Protein AF-A0A098E7T2-F1 (afdb_monomer)

InterPro domains:
  IPR007508 D-aminoacyl-tRNA deacylase DtdA [PF04414] (7-169)
  IPR007508 D-aminoacyl-tRNA deacylase DtdA [PTHR34667] (15-170)

Sequence (172 aa):
MRKIYVQPVYTREAIIEFKKQQEEQQSLSKYDVTLEVTHHGPTLNFPIMFVEVGSSEEQWNDLNVCEAAASVIKRLCNADMNIGNENKVKVAIGIGGNHYASKFTKILLNEKIAFGHIMPKYNFNEEMIEQMISKTIPKPEIALIDWNGLNGEQRKKAVKRIEGENLEWRKV

Nearest PDB structures (foldseek):
  2gfq-assembly1_B  TM=9.110E-01  e=1.930E-12  Pyrococcus horikoshii OT3
  2gfq-assembly1_C  TM=8.466E-01  e=1.252E-11  Pyrococcus horikoshii OT3
  5fph-assembly5_E  TM=5.080E-01  e=8.589E-01  Mus musculus
  3jsz-assembly1_A  TM=5.541E-01  e=2.410E+00  Legionella pneumophila str. Lens
  1oft-assembly1_A  TM=4.253E-01  e=6.338E+00  Pseudomonas aeruginosa

Solvent-accessible surface area (backbone atoms only — not comparable to full-atom values): 9649 Å² total; per-residue (Å²): 133,86,40,58,27,28,48,15,49,62,54,41,50,40,56,51,43,46,49,50,46,34,72,77,33,76,88,42,65,86,57,85,88,64,46,66,38,67,69,90,74,87,63,40,97,51,69,63,85,87,86,87,74,66,93,47,73,71,42,65,66,34,61,70,61,51,49,42,53,50,49,30,54,55,50,61,75,69,50,61,95,60,65,49,69,87,70,69,50,43,34,23,32,38,39,27,36,54,65,52,26,57,70,57,36,52,45,38,74,76,41,63,39,17,55,36,42,25,40,28,40,92,70,67,54,63,82,50,52,62,52,41,41,74,29,16,47,70,67,50,60,33,37,41,31,30,51,84,44,36,54,77,66,55,47,53,47,45,51,56,50,39,54,74,69,74,42,47,71,48,80,86

pLDDT: mean 93.0, std 9.06, range [45.19, 98.69]

Foldseek 3Di:
DQAEFAAQLLVLLLLVLLVVLCVVDVVNVPDDRFDFADDDDDRDNDYDDDQDFDDDPVRVPPVSVVVSSVSSVVCSVPDDPCRLVVQVQAEEEAEFDDGRHHVVSVCSVPHSYTYQHHYYQVRQDLVCVVVSQVRYPPGGQEYEYQPVRYDPVSVVSNVVSCVVVVHHYDYD

Secondary structure (DSSP, 8-state):
----BB-HHHHHHHHHHHHHHHHH-GGGGGS------S-S----SSB-------SSHHHHT-HHHHHHHHHHHHHHHTS-TTTTTTTTPEEEEEESS-TT-HHHHHHHHHSSEEEEEEE-GGG--TTHHHHHHHTBSSPPSEEEE-TTTS-HHHHHHHHHHHHHTT-EEEE-

Structure (mmCIF, N/CA/C/O backbone):
data_AF-A0A098E7T2-F1
#
_entry.id   AF-A0A098E7T2-F1
#
loop_
_atom_site.group_PDB
_atom_site.id
_atom_site.type_symbol
_atom_site.label_atom_id
_atom_site.label_alt_id
_atom_site.label_comp_id
_atom_site.label_asym_id
_atom_site.label_entity_id
_atom_site.label_seq_id
_atom_site.pdbx_PDB_ins_code
_atom_site.Cartn_x
_atom_site.Cartn_y
_atom_site.Cartn_z
_atom_site.occupancy
_atom_site.B_iso_or_equiv
_atom_site.auth_seq_id
_atom_site.auth_comp_id
_atom_site.auth_asym_id
_atom_site.auth_atom_id
_atom_site.pdbx_PDB_model_num
ATOM 1 N N . MET A 1 1 ? -11.288 18.962 0.990 1.00 45.19 1 MET A N 1
ATOM 2 C CA . MET A 1 1 ? -11.269 17.489 1.163 1.00 45.19 1 MET A CA 1
ATOM 3 C C . MET A 1 1 ? -10.500 16.855 0.010 1.00 45.19 1 MET A C 1
ATOM 5 O O . MET A 1 1 ? -10.912 17.043 -1.127 1.00 45.19 1 MET A O 1
ATOM 9 N N . ARG A 1 2 ? -9.393 16.141 0.271 1.00 54.00 2 ARG A N 1
ATOM 10 C CA . ARG A 1 2 ? -8.661 15.380 -0.762 1.00 54.00 2 ARG A CA 1
ATOM 11 C C . ARG A 1 2 ? -9.461 14.129 -1.111 1.00 54.00 2 ARG A C 1
ATOM 13 O O . ARG A 1 2 ? -9.737 13.343 -0.215 1.00 54.00 2 ARG A O 1
ATOM 20 N N . LYS A 1 3 ? -9.881 13.949 -2.354 1.00 62.72 3 LYS A N 1
ATOM 21 C CA . LYS A 1 3 ? -10.640 12.773 -2.798 1.00 62.72 3 LYS A CA 1
ATOM 22 C C . LYS A 1 3 ? -9.638 11.844 -3.476 1.00 62.72 3 LYS A C 1
ATOM 24 O O . LYS A 1 3 ? -9.235 12.152 -4.573 1.00 62.72 3 LYS A O 1
ATOM 29 N N . ILE A 1 4 ? -9.092 10.839 -2.804 1.00 77.56 4 ILE A N 1
ATOM 30 C CA . ILE A 1 4 ? -8.294 9.789 -3.463 1.00 77.56 4 ILE A CA 1
ATOM 31 C C . ILE A 1 4 ? -8.953 8.506 -3.035 1.00 77.56 4 ILE A C 1
ATOM 33 O O . ILE A 1 4 ? -9.005 8.263 -1.836 1.00 77.56 4 ILE A O 1
ATOM 37 N N . TYR A 1 5 ? -9.475 7.752 -3.992 1.00 87.50 5 TYR A N 1
ATOM 38 C CA . TYR A 1 5 ? -9.963 6.407 -3.749 1.00 87.50 5 TYR A CA 1
ATOM 39 C C . TYR A 1 5 ? -8.879 5.408 -4.137 1.00 87.50 5 TYR A C 1
ATOM 41 O O . TYR A 1 5 ? -8.138 5.639 -5.093 1.00 87.50 5 TYR A O 1
ATOM 49 N N . VAL A 1 6 ? -8.792 4.300 -3.408 1.00 89.50 6 VAL A N 1
ATOM 50 C CA . VAL A 1 6 ? -7.829 3.227 -3.683 1.00 89.50 6 VAL A CA 1
ATOM 51 C C . VAL A 1 6 ? -8.580 1.919 -3.879 1.00 89.50 6 VAL A C 1
ATOM 53 O O . VAL A 1 6 ? -9.523 1.640 -3.137 1.00 89.50 6 VAL A O 1
ATOM 56 N N . GLN A 1 7 ? -8.137 1.122 -4.856 1.00 91.69 7 GLN A N 1
ATOM 57 C CA . GLN A 1 7 ? -8.530 -0.277 -5.018 1.00 91.69 7 GLN A CA 1
ATOM 58 C C . GLN A 1 7 ? -7.371 -1.204 -4.612 1.00 91.69 7 GLN A C 1
ATOM 60 O O . GLN A 1 7 ? -6.494 -1.486 -5.429 1.00 91.69 7 GLN A O 1
ATOM 65 N N . PRO A 1 8 ? -7.353 -1.689 -3.356 1.00 93.69 8 PRO A N 1
ATOM 66 C CA . PRO A 1 8 ? -6.222 -2.408 -2.762 1.00 93.69 8 PRO A CA 1
ATOM 67 C C . PRO A 1 8 ? -5.804 -3.650 -3.530 1.00 93.69 8 PRO A C 1
ATOM 69 O O . PRO A 1 8 ? -4.622 -3.986 -3.571 1.00 93.69 8 PRO A O 1
ATOM 72 N N . VAL A 1 9 ? -6.774 -4.354 -4.120 1.00 92.44 9 VAL A N 1
ATOM 73 C CA . VAL A 1 9 ? -6.488 -5.597 -4.832 1.00 92.44 9 VAL A CA 1
ATOM 74 C C . VAL A 1 9 ? -5.582 -5.331 -6.023 1.00 92.44 9 VAL A C 1
ATOM 76 O O . VAL A 1 9 ? -4.591 -6.030 -6.178 1.00 92.44 9 VAL A O 1
ATOM 79 N N . TYR A 1 10 ? -5.834 -4.278 -6.800 1.00 93.25 10 TYR A N 1
ATOM 80 C CA . TYR A 1 10 ? -4.949 -3.930 -7.907 1.00 93.25 10 TYR A CA 1
ATOM 81 C C . TYR A 1 10 ? -3.540 -3.599 -7.398 1.00 93.25 10 TYR A C 1
ATOM 83 O O . TYR A 1 10 ? -2.565 -4.003 -8.020 1.00 93.25 10 TYR A O 1
ATOM 91 N N . THR A 1 11 ? -3.414 -2.916 -6.250 1.00 94.19 11 THR A N 1
ATOM 92 C CA . THR A 1 11 ? -2.099 -2.583 -5.677 1.00 94.19 11 THR A CA 1
ATOM 93 C C . THR A 1 11 ? -1.349 -3.856 -5.298 1.00 94.19 11 THR A C 1
ATOM 95 O O . THR A 1 11 ? -0.149 -3.985 -5.528 1.00 94.19 11 THR A O 1
ATOM 98 N N . ARG A 1 12 ? -2.068 -4.833 -4.741 1.00 95.00 12 ARG A N 1
ATOM 99 C CA . ARG A 1 12 ? -1.518 -6.149 -4.425 1.00 95.00 12 ARG A CA 1
ATOM 100 C C . ARG A 1 12 ? -1.047 -6.888 -5.668 1.00 95.00 12 ARG A C 1
ATOM 102 O O . ARG A 1 12 ? 0.066 -7.405 -5.672 1.00 9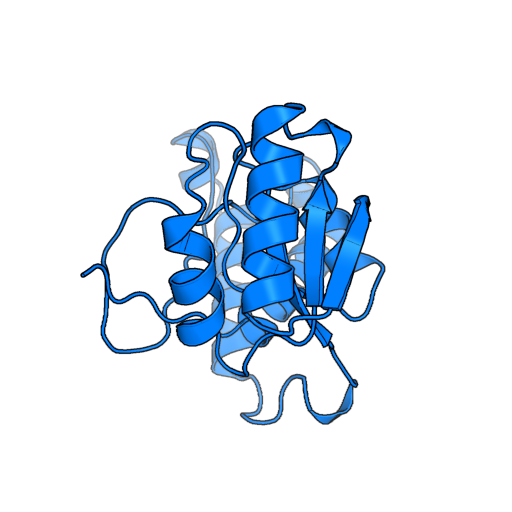5.00 12 ARG A O 1
ATOM 109 N N . GLU A 1 13 ? -1.868 -6.923 -6.705 1.00 94.31 13 GLU A N 1
ATOM 110 C CA . GLU A 1 13 ? -1.522 -7.599 -7.954 1.00 94.31 13 GLU A CA 1
ATOM 111 C C . GLU A 1 13 ? -0.353 -6.911 -8.665 1.00 94.31 13 GLU A C 1
ATOM 113 O O . GLU A 1 13 ? 0.487 -7.596 -9.237 1.00 94.31 13 GLU A O 1
ATOM 118 N N . ALA A 1 14 ? -0.224 -5.586 -8.539 1.00 96.19 14 ALA A N 1
ATOM 119 C CA . ALA A 1 14 ? 0.932 -4.848 -9.035 1.00 96.19 14 ALA A CA 1
ATOM 120 C C . ALA A 1 14 ? 2.235 -5.313 -8.371 1.00 96.19 14 ALA A C 1
ATOM 122 O O . ALA A 1 14 ? 3.206 -5.623 -9.056 1.00 96.19 14 ALA A O 1
ATOM 123 N N . ILE A 1 15 ? 2.249 -5.414 -7.037 1.00 97.25 15 ILE A N 1
ATOM 124 C CA . ILE A 1 15 ? 3.424 -5.873 -6.281 1.00 97.25 15 ILE A CA 1
ATOM 125 C C . ILE A 1 15 ? 3.777 -7.329 -6.615 1.00 97.25 15 ILE A C 1
ATOM 127 O O . ILE A 1 15 ? 4.956 -7.659 -6.738 1.00 97.25 15 ILE A O 1
ATOM 131 N N . ILE A 1 16 ? 2.775 -8.195 -6.781 1.00 95.88 16 ILE A N 1
ATOM 132 C CA . ILE A 1 16 ? 2.992 -9.597 -7.166 1.00 95.88 16 ILE A CA 1
ATOM 133 C C . ILE A 1 16 ? 3.563 -9.696 -8.574 1.00 95.88 16 ILE A C 1
ATOM 135 O O . ILE A 1 16 ? 4.529 -10.426 -8.781 1.00 95.88 16 ILE A O 1
ATOM 139 N N . GLU A 1 17 ? 3.009 -8.948 -9.527 1.00 96.56 17 GLU A N 1
ATOM 140 C CA . GLU A 1 17 ? 3.510 -8.954 -10.898 1.00 96.56 17 GLU A CA 1
ATOM 141 C C . GLU A 1 17 ? 4.930 -8.382 -10.962 1.00 96.56 17 GLU A C 1
ATOM 143 O O . GLU A 1 17 ? 5.789 -8.991 -11.587 1.00 96.56 17 GLU A O 1
ATOM 148 N N . PHE A 1 18 ? 5.242 -7.303 -10.236 1.00 97.75 18 PHE A N 1
ATOM 149 C CA . PHE A 1 18 ? 6.622 -6.820 -10.127 1.00 97.75 18 PHE A CA 1
ATOM 150 C C . PHE A 1 18 ? 7.574 -7.876 -9.559 1.00 97.75 18 PHE A C 1
ATOM 152 O O . PHE A 1 18 ? 8.685 -8.031 -10.065 1.00 97.75 18 PHE A O 1
ATOM 159 N N . LYS A 1 19 ? 7.161 -8.613 -8.518 1.00 97.44 19 LYS A N 1
ATOM 160 C CA . LYS A 1 19 ? 7.980 -9.696 -7.959 1.00 97.44 19 LYS A CA 1
ATOM 161 C C . LYS A 1 19 ? 8.196 -10.828 -8.949 1.00 9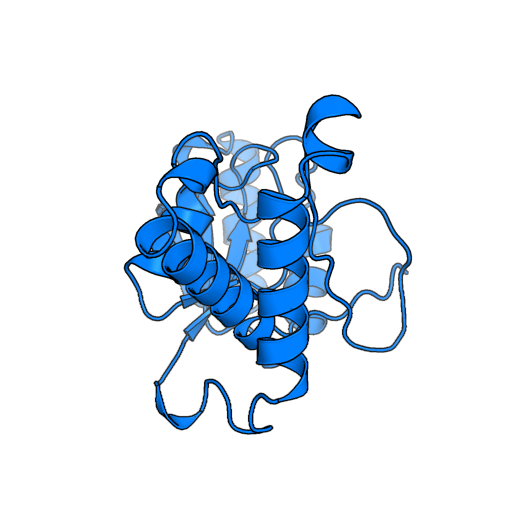7.44 19 LYS A C 1
ATOM 163 O O . LYS A 1 19 ? 9.326 -11.281 -9.086 1.00 97.44 19 LYS A O 1
ATOM 168 N N . LYS A 1 20 ? 7.162 -11.204 -9.695 1.00 97.00 20 LYS A N 1
ATOM 169 C CA . LYS A 1 20 ? 7.279 -12.181 -10.774 1.00 97.00 20 LYS A CA 1
ATOM 170 C C . LYS A 1 20 ? 8.267 -11.717 -11.852 1.00 97.00 20 LYS A C 1
ATOM 172 O O . LYS A 1 20 ? 9.174 -12.466 -12.194 1.00 97.00 20 LYS A O 1
ATOM 177 N N . GLN A 1 21 ? 8.151 -10.473 -12.330 1.00 97.62 21 GLN A N 1
ATOM 178 C CA . GLN A 1 21 ? 9.099 -9.905 -13.300 1.00 97.62 21 GLN A CA 1
ATOM 179 C C . GLN A 1 21 ? 10.537 -9.945 -12.762 1.00 97.62 21 GLN A C 1
ATOM 181 O O . GLN A 1 21 ? 11.460 -10.335 -13.472 1.00 97.62 21 GLN A O 1
ATOM 186 N N . GLN A 1 22 ? 10.724 -9.597 -11.486 1.00 97.06 22 GLN A N 1
ATOM 187 C CA . GLN A 1 22 ? 12.025 -9.643 -10.821 1.00 97.06 22 GLN A CA 1
ATOM 188 C C . GLN A 1 22 ? 12.609 -11.063 -10.711 1.00 97.06 22 GLN A C 1
ATOM 190 O O . GLN A 1 22 ? 13.822 -11.227 -10.823 1.00 97.06 22 GLN A O 1
ATOM 195 N N . GLU A 1 23 ? 11.776 -12.077 -10.482 1.00 96.44 23 GLU A N 1
ATOM 196 C CA . GLU A 1 23 ? 12.197 -13.483 -10.420 1.00 96.44 23 GLU A CA 1
ATOM 197 C C . GLU A 1 23 ? 12.555 -14.045 -11.805 1.00 96.44 23 GLU A C 1
ATOM 199 O O . GLU A 1 23 ? 13.487 -14.839 -11.927 1.00 96.44 23 GLU A O 1
ATOM 204 N N . GLU A 1 24 ? 11.845 -13.616 -12.850 1.00 96.44 24 GLU A N 1
ATOM 205 C CA . GLU A 1 24 ? 12.054 -14.066 -14.232 1.00 96.44 24 GLU A CA 1
ATOM 206 C C . GLU A 1 24 ? 13.254 -13.380 -14.910 1.00 96.44 24 GLU A C 1
ATOM 208 O O . GLU A 1 24 ? 13.841 -13.938 -15.840 1.00 96.44 24 GLU A O 1
ATOM 213 N N . GLN A 1 25 ? 13.651 -12.190 -14.444 1.00 95.25 25 GLN A N 1
ATOM 214 C CA . GLN A 1 25 ? 14.685 -11.369 -15.075 1.00 95.25 25 GLN A CA 1
ATOM 215 C C . GLN A 1 25 ? 15.822 -11.031 -14.106 1.00 95.25 25 GLN A C 1
ATOM 217 O O . GLN A 1 25 ? 15.716 -10.144 -13.258 1.00 95.25 25 GLN A O 1
ATOM 222 N N . GLN A 1 26 ? 16.980 -11.670 -14.288 1.00 93.94 26 GLN A N 1
ATOM 223 C CA . GLN A 1 26 ? 18.147 -11.452 -13.423 1.00 93.94 26 GLN A CA 1
ATOM 224 C C . GLN A 1 26 ? 18.599 -9.979 -13.366 1.00 93.94 26 GLN A C 1
ATOM 226 O O . GLN A 1 26 ? 19.074 -9.526 -12.322 1.00 93.94 26 GLN A O 1
ATOM 231 N N . SER A 1 27 ? 18.424 -9.216 -14.451 1.00 95.00 27 SER A N 1
ATOM 232 C CA . SER A 1 27 ? 18.732 -7.777 -14.523 1.00 95.00 27 SER A CA 1
ATOM 233 C C . SER A 1 27 ? 17.968 -6.938 -13.492 1.00 95.00 27 SER A C 1
ATOM 235 O O . SER A 1 27 ? 18.452 -5.882 -13.080 1.00 95.00 27 SER A O 1
ATOM 237 N N . LEU A 1 28 ? 16.814 -7.423 -13.026 1.00 97.00 28 LEU A N 1
ATOM 238 C CA . LEU A 1 28 ? 15.954 -6.737 -12.067 1.00 97.00 28 LEU A CA 1
ATOM 239 C C . LEU A 1 28 ? 16.288 -7.060 -10.603 1.00 97.00 28 LEU A C 1
ATOM 241 O O . LEU A 1 28 ? 15.741 -6.439 -9.691 1.00 97.00 28 LEU A O 1
ATOM 245 N N . SER A 1 29 ? 17.209 -7.994 -10.348 1.00 95.19 29 SER A N 1
ATOM 246 C CA . SER A 1 29 ? 17.599 -8.408 -8.988 1.00 95.19 29 SER A CA 1
ATOM 247 C C . SER A 1 29 ? 18.233 -7.290 -8.148 1.00 95.19 29 SER A C 1
ATOM 249 O O . SER A 1 29 ? 18.224 -7.369 -6.922 1.00 95.19 29 SER A O 1
ATOM 251 N N . LYS A 1 30 ? 18.750 -6.236 -8.796 1.00 95.50 30 LYS A N 1
ATOM 252 C CA . LYS A 1 30 ? 19.331 -5.047 -8.147 1.00 95.50 30 LYS A CA 1
ATOM 253 C C . LYS A 1 30 ? 18.290 -4.044 -7.623 1.00 95.50 30 LYS A C 1
ATOM 255 O O . LYS A 1 30 ? 18.672 -3.104 -6.936 1.00 95.50 30 LYS A O 1
ATOM 260 N N . TYR A 1 31 ? 17.010 -4.210 -7.968 1.00 96.88 31 TYR A N 1
ATOM 261 C CA . TYR A 1 31 ? 15.935 -3.292 -7.583 1.00 96.88 31 TYR A CA 1
ATOM 262 C C . TYR A 1 31 ? 15.137 -3.802 -6.389 1.00 96.88 31 TYR A C 1
ATOM 264 O O . TYR A 1 31 ? 14.929 -5.001 -6.220 1.00 96.88 31 TYR A O 1
ATOM 272 N N . ASP A 1 32 ? 14.605 -2.880 -5.599 1.00 96.19 32 ASP A N 1
ATOM 273 C CA . ASP A 1 32 ? 13.582 -3.201 -4.614 1.00 96.19 32 ASP A CA 1
ATOM 274 C C . ASP A 1 32 ? 12.182 -3.075 -5.230 1.00 96.19 32 ASP A C 1
ATOM 276 O O . ASP A 1 32 ? 11.908 -2.181 -6.026 1.00 96.19 32 ASP A O 1
ATOM 280 N N . VAL A 1 33 ? 11.278 -3.972 -4.829 1.00 97.12 33 VAL A N 1
ATOM 281 C CA . VAL A 1 33 ? 9.841 -3.877 -5.127 1.00 97.12 33 VAL A CA 1
ATOM 282 C C . VAL A 1 33 ? 9.134 -3.570 -3.820 1.00 97.12 33 VAL A C 1
ATOM 284 O O . VAL A 1 33 ? 9.120 -4.413 -2.915 1.00 97.12 33 VAL A O 1
ATOM 287 N N . THR A 1 34 ? 8.563 -2.374 -3.714 1.00 96.38 34 THR A N 1
ATOM 288 C CA . THR A 1 34 ? 7.952 -1.871 -2.482 1.00 96.38 34 THR A CA 1
ATOM 289 C C . THR A 1 34 ? 6.636 -1.163 -2.751 1.00 96.38 34 THR A C 1
ATOM 291 O O . THR A 1 34 ? 6.473 -0.491 -3.761 1.00 96.38 34 THR A O 1
ATOM 294 N N . LEU A 1 35 ? 5.710 -1.274 -1.801 1.00 96.94 35 LEU A N 1
ATOM 295 C CA . LEU A 1 35 ? 4.650 -0.286 -1.636 1.00 96.94 35 LEU A CA 1
ATOM 296 C C . LEU A 1 35 ? 5.249 1.061 -1.233 1.00 96.94 35 LEU A C 1
ATOM 298 O O . LEU A 1 35 ? 6.294 1.121 -0.589 1.00 96.94 35 LEU A O 1
ATOM 302 N N . GLU A 1 36 ? 4.494 2.123 -1.472 1.00 96.62 36 GLU A N 1
ATOM 303 C CA . GLU A 1 36 ? 4.739 3.416 -0.852 1.00 96.62 36 GLU A CA 1
ATOM 304 C C . GLU A 1 36 ? 3.571 3.834 0.026 1.00 96.62 36 GLU A C 1
ATOM 306 O O . GLU A 1 36 ? 2.421 3.415 -0.146 1.00 96.62 36 GLU A O 1
ATOM 311 N N . VAL A 1 37 ? 3.872 4.672 1.013 1.00 95.94 37 VAL A N 1
ATOM 312 C CA . VAL A 1 37 ? 2.829 5.303 1.817 1.00 95.94 37 VAL A CA 1
ATOM 313 C C . VAL A 1 37 ? 1.970 6.241 0.972 1.00 95.94 37 VAL A C 1
ATOM 315 O O . VAL A 1 37 ? 2.398 6.744 -0.060 1.00 95.94 37 VAL A O 1
ATOM 318 N N . THR A 1 38 ? 0.742 6.525 1.402 1.00 94.69 38 THR A N 1
ATOM 319 C CA . THR A 1 38 ? -0.115 7.485 0.696 1.00 94.69 38 THR A CA 1
ATOM 320 C C . THR A 1 38 ? 0.493 8.885 0.772 1.00 94.69 38 THR A C 1
ATOM 322 O O . THR A 1 38 ? 0.607 9.462 1.856 1.00 94.69 38 THR A O 1
ATOM 325 N N . HIS A 1 39 ? 0.850 9.447 -0.381 1.00 91.06 39 HIS A N 1
ATOM 326 C CA . HIS A 1 39 ? 1.498 10.748 -0.485 1.00 91.06 39 HIS A CA 1
ATOM 327 C C . HIS A 1 39 ? 1.195 11.424 -1.840 1.00 91.06 39 HIS A C 1
ATOM 329 O O . HIS A 1 39 ? 0.612 10.808 -2.727 1.00 91.06 39 HIS A O 1
ATOM 335 N N . HIS A 1 40 ? 1.518 12.720 -1.942 1.00 88.94 40 HIS A N 1
ATOM 336 C CA . HIS A 1 40 ? 1.293 13.580 -3.118 1.00 88.94 40 HIS A CA 1
ATOM 337 C C . HIS A 1 40 ? -0.142 13.550 -3.704 1.00 88.94 40 HIS A C 1
ATOM 339 O O . HIS A 1 40 ? -1.109 13.221 -3.014 1.00 88.94 40 HIS A O 1
ATOM 345 N N . GLY A 1 41 ? -0.308 14.084 -4.915 1.00 85.19 41 GLY A N 1
ATOM 346 C CA . GLY A 1 41 ? -1.561 14.117 -5.672 1.00 85.19 41 GLY A CA 1
ATOM 347 C C . GLY A 1 41 ? -1.343 13.593 -7.101 1.00 85.19 41 GLY A C 1
ATOM 348 O O . GLY A 1 41 ? -0.242 13.150 -7.405 1.00 85.19 41 GLY A O 1
ATOM 349 N N . PRO A 1 42 ? -2.351 13.675 -7.991 1.00 86.25 42 PRO A N 1
ATOM 350 C CA . PRO A 1 42 ? -3.603 14.398 -7.821 1.00 86.25 42 PRO A CA 1
ATOM 351 C C . PRO A 1 42 ? -4.613 13.634 -6.964 1.00 86.25 42 PRO A C 1
ATOM 353 O O . PRO A 1 42 ? -4.493 12.441 -6.707 1.00 86.25 42 PRO A O 1
ATOM 356 N N . THR A 1 43 ? -5.643 14.351 -6.518 1.00 82.06 43 THR A N 1
ATOM 357 C CA . THR A 1 43 ? -6.774 13.764 -5.797 1.00 82.06 43 THR A CA 1
ATOM 358 C C . THR A 1 43 ? -7.986 13.724 -6.727 1.00 82.06 43 THR A C 1
ATOM 360 O O . THR A 1 43 ? -8.492 14.789 -7.087 1.00 82.06 43 THR A O 1
ATOM 363 N N . LEU A 1 44 ? -8.433 12.528 -7.124 1.00 84.81 44 LEU A N 1
ATOM 364 C CA . LEU A 1 44 ? -9.515 12.288 -8.083 1.00 84.81 44 LEU A CA 1
ATOM 365 C C . LEU A 1 44 ? -10.750 11.596 -7.463 1.00 84.81 44 LEU A C 1
ATOM 367 O O . LEU A 1 44 ? -10.677 10.871 -6.474 1.00 84.81 44 LEU A O 1
ATOM 371 N N . ASN A 1 45 ? -11.918 11.788 -8.084 1.00 84.94 45 ASN A N 1
ATOM 372 C CA . ASN A 1 45 ? -13.191 11.194 -7.633 1.00 84.94 45 ASN A CA 1
ATOM 373 C C . ASN A 1 45 ? -13.344 9.700 -7.978 1.00 84.94 45 ASN A C 1
ATOM 375 O O . ASN A 1 45 ? -14.408 9.135 -7.748 1.00 84.94 45 ASN A O 1
ATOM 379 N N . PHE A 1 46 ? -12.324 9.083 -8.564 1.00 83.50 46 PHE A N 1
ATOM 380 C CA . PHE A 1 46 ? -12.302 7.680 -8.965 1.00 83.50 46 PHE A CA 1
ATOM 381 C C . PHE A 1 46 ? -11.010 7.020 -8.463 1.00 83.50 46 PHE A C 1
ATOM 383 O O . PHE A 1 46 ? -10.061 7.741 -8.132 1.00 83.50 46 PHE A O 1
ATOM 390 N N . PRO A 1 47 ? -10.963 5.677 -8.363 1.00 85.94 47 PRO A N 1
ATOM 391 C CA . PRO A 1 47 ? -9.760 4.982 -7.930 1.00 85.94 47 PRO A CA 1
ATOM 392 C C . PRO A 1 47 ? -8.566 5.275 -8.839 1.00 85.94 47 PRO A C 1
ATOM 394 O O . PRO A 1 47 ? -8.675 5.170 -10.058 1.00 85.94 47 PRO A O 1
ATOM 397 N N . ILE A 1 48 ? -7.431 5.629 -8.241 1.00 90.19 48 ILE A N 1
ATOM 398 C CA . ILE A 1 48 ? -6.165 5.868 -8.942 1.00 90.19 48 ILE A CA 1
ATOM 399 C C . ILE A 1 48 ? -5.032 5.146 -8.216 1.00 90.19 48 ILE A C 1
ATOM 401 O O . ILE A 1 48 ? -5.050 5.000 -6.993 1.00 90.19 48 ILE A O 1
ATOM 405 N N . MET A 1 49 ? -4.044 4.705 -8.987 1.00 91.81 49 MET A N 1
ATOM 406 C CA . MET A 1 49 ? -2.809 4.109 -8.506 1.00 91.81 49 MET A CA 1
ATOM 407 C C . MET A 1 49 ? -1.636 4.634 -9.319 1.00 91.81 49 MET A C 1
ATOM 409 O O . MET A 1 49 ? -1.787 4.951 -10.498 1.00 91.81 49 MET A O 1
ATOM 413 N N . PHE A 1 50 ? -0.481 4.686 -8.670 1.00 95.19 50 PHE A N 1
ATOM 414 C CA . PHE A 1 50 ? 0.797 4.976 -9.288 1.00 95.19 50 PHE A CA 1
ATOM 415 C C . PHE A 1 50 ? 1.623 3.694 -9.375 1.00 95.19 50 PHE A C 1
ATOM 417 O O . PHE A 1 50 ? 1.654 2.899 -8.436 1.00 95.19 50 PHE A O 1
ATOM 424 N N . VAL A 1 51 ? 2.255 3.499 -10.528 1.00 97.06 51 VAL A N 1
ATOM 425 C CA . VAL A 1 51 ? 3.219 2.434 -10.802 1.00 97.06 51 VAL A CA 1
ATOM 426 C C . VAL A 1 51 ? 4.492 3.152 -11.218 1.00 97.06 51 VAL A C 1
ATOM 428 O O . VAL A 1 51 ? 4.499 3.828 -12.246 1.00 97.06 51 VAL A O 1
ATOM 431 N N . GLU A 1 52 ? 5.527 3.078 -10.386 1.00 97.44 52 GLU A N 1
ATOM 432 C CA . GLU A 1 52 ? 6.670 3.990 -10.461 1.00 97.44 52 GLU A CA 1
ATOM 433 C C . GLU A 1 52 ? 7.989 3.247 -10.676 1.00 97.44 52 GLU A C 1
ATOM 435 O O . GLU A 1 52 ? 8.158 2.097 -10.268 1.00 97.44 52 GLU A O 1
ATOM 440 N N . VAL A 1 53 ? 8.931 3.938 -11.319 1.00 97.88 53 VAL A N 1
ATOM 441 C CA . VAL A 1 53 ? 10.330 3.531 -11.461 1.00 97.88 53 VAL A CA 1
ATOM 442 C C . VAL A 1 53 ? 11.176 4.598 -10.784 1.00 97.88 53 VAL A C 1
ATOM 444 O O . VAL A 1 53 ? 11.009 5.789 -11.045 1.00 97.88 53 VAL A O 1
ATOM 447 N N . GLY A 1 54 ? 12.096 4.184 -9.919 1.00 96.31 54 GLY A N 1
ATOM 448 C CA . GLY A 1 54 ? 12.892 5.104 -9.121 1.00 96.31 54 GLY A CA 1
ATOM 449 C C . GLY A 1 54 ? 14.298 4.593 -8.812 1.00 96.31 54 GLY A C 1
ATOM 450 O O . GLY A 1 54 ? 14.632 3.452 -9.108 1.00 96.31 54 GLY A O 1
ATOM 451 N N . SER A 1 55 ? 15.159 5.425 -8.224 1.00 95.31 55 SER A N 1
ATOM 452 C CA . SER A 1 55 ? 14.831 6.760 -7.684 1.00 95.31 55 SER A CA 1
ATOM 453 C C . SER A 1 55 ? 15.538 7.926 -8.383 1.00 95.31 55 SER A C 1
ATOM 455 O O . SER A 1 55 ? 15.481 9.046 -7.879 1.00 95.31 55 SER A O 1
ATOM 457 N N . SER A 1 56 ? 16.229 7.693 -9.500 1.00 97.56 56 SER A N 1
ATOM 458 C CA . SER A 1 56 ? 16.939 8.742 -10.238 1.00 97.56 56 SER A CA 1
ATOM 459 C C . SER A 1 56 ? 16.807 8.581 -11.750 1.00 97.56 56 SER A C 1
ATOM 461 O O . SER A 1 56 ? 16.326 7.557 -12.235 1.00 97.56 56 SER A O 1
ATOM 463 N N . GLU A 1 57 ? 17.291 9.580 -12.489 1.00 97.81 57 GLU A N 1
ATOM 464 C CA . GLU A 1 57 ? 17.329 9.580 -13.954 1.00 97.81 57 GLU A CA 1
ATOM 465 C C . GLU A 1 57 ? 18.014 8.338 -14.535 1.00 97.81 57 GLU A C 1
ATOM 467 O O . GLU A 1 57 ? 17.597 7.843 -15.578 1.00 97.81 57 GLU A O 1
ATOM 472 N N . GLU A 1 58 ? 19.002 7.774 -13.838 1.00 97.50 58 GLU A N 1
ATOM 473 C CA . GLU A 1 58 ? 19.615 6.508 -14.239 1.00 97.50 58 GLU A CA 1
ATOM 474 C C . GLU A 1 58 ? 18.572 5.382 -14.315 1.00 97.50 58 GLU A C 1
ATOM 476 O O . GLU A 1 58 ? 18.484 4.685 -15.322 1.00 97.50 58 GLU A O 1
ATOM 481 N N . GLN A 1 59 ? 17.744 5.223 -13.277 1.00 97.69 59 GLN A N 1
ATOM 482 C CA . GLN A 1 59 ? 16.731 4.169 -13.235 1.00 97.69 59 GLN A CA 1
ATOM 483 C C . GLN A 1 59 ? 15.547 4.475 -14.153 1.00 97.69 59 GLN A C 1
ATOM 485 O O . GLN A 1 59 ? 15.000 3.553 -14.746 1.00 97.69 59 GLN A O 1
ATOM 490 N N . TRP A 1 60 ? 15.187 5.749 -14.332 1.00 97.81 60 TRP A N 1
ATOM 491 C CA . TRP A 1 60 ? 14.143 6.155 -15.281 1.00 97.81 60 TRP A CA 1
ATOM 492 C C . TRP A 1 60 ? 14.500 5.818 -16.735 1.00 97.81 60 TRP A C 1
ATOM 494 O O . TRP A 1 60 ? 13.605 5.616 -17.553 1.00 97.81 60 TRP A O 1
ATOM 504 N N . ASN A 1 61 ? 15.797 5.734 -17.048 1.00 97.44 61 ASN A N 1
ATOM 505 C CA . ASN A 1 61 ? 16.305 5.363 -18.367 1.00 97.44 61 ASN A CA 1
ATOM 506 C C . ASN A 1 61 ? 16.700 3.876 -18.490 1.00 97.44 61 ASN A C 1
ATOM 508 O O . ASN A 1 61 ? 17.087 3.447 -19.579 1.00 97.44 61 ASN A O 1
ATOM 512 N N . ASP A 1 62 ? 16.601 3.065 -17.427 1.00 97.75 62 ASP A N 1
ATOM 513 C CA . ASP A 1 62 ? 16.843 1.619 -17.523 1.00 97.75 62 ASP A CA 1
ATOM 514 C C . ASP A 1 62 ? 15.609 0.935 -18.136 1.00 97.75 62 ASP A C 1
ATOM 516 O O . ASP A 1 62 ? 14.556 0.774 -17.515 1.00 97.75 62 ASP A O 1
ATOM 520 N N . LEU A 1 63 ? 15.742 0.532 -19.401 1.00 97.56 63 LEU A N 1
ATOM 521 C CA . LEU A 1 63 ? 14.644 -0.050 -20.170 1.00 97.56 63 LEU A CA 1
ATOM 522 C C . LEU A 1 63 ? 14.087 -1.334 -19.546 1.00 97.56 63 LEU A C 1
ATOM 524 O O . LEU A 1 63 ? 12.895 -1.583 -19.692 1.00 97.56 63 LEU A O 1
ATOM 528 N N . ASN A 1 64 ? 14.894 -2.111 -18.813 1.00 97.38 64 ASN A N 1
ATOM 529 C CA . ASN A 1 64 ? 14.419 -3.364 -18.220 1.00 97.38 64 ASN A CA 1
ATOM 530 C C . ASN A 1 64 ? 13.395 -3.098 -17.107 1.00 97.38 64 ASN A C 1
ATOM 532 O O . ASN A 1 64 ? 12.351 -3.744 -17.045 1.00 97.38 64 ASN A O 1
ATOM 536 N N . VAL A 1 65 ? 13.662 -2.125 -16.226 1.00 97.38 65 VAL A N 1
ATOM 537 C CA . VAL A 1 65 ? 12.730 -1.789 -15.134 1.00 97.38 65 VAL A CA 1
ATOM 538 C C . VAL A 1 65 ? 11.496 -1.050 -15.662 1.00 97.38 65 VAL A C 1
ATOM 540 O O . VAL A 1 65 ? 10.384 -1.285 -15.185 1.00 97.38 65 VAL A O 1
ATOM 543 N N . CYS A 1 66 ? 11.652 -0.234 -16.709 1.00 98.00 66 CYS A N 1
ATOM 544 C CA . CYS A 1 66 ? 10.526 0.385 -17.407 1.00 98.00 66 CYS A CA 1
ATOM 545 C C . CYS A 1 66 ? 9.632 -0.656 -18.104 1.00 98.00 66 CYS A C 1
ATOM 547 O O . CYS A 1 66 ? 8.406 -0.544 -18.050 1.00 98.00 66 CYS A O 1
ATOM 549 N N . GLU A 1 67 ? 10.209 -1.701 -18.701 1.00 97.94 67 GLU A N 1
ATOM 550 C CA . GLU A 1 67 ? 9.457 -2.817 -19.283 1.00 97.94 67 GLU A CA 1
ATOM 551 C C . GLU A 1 67 ? 8.727 -3.642 -18.212 1.00 97.94 67 GLU A C 1
ATOM 553 O O . GLU A 1 67 ? 7.574 -4.039 -18.416 1.00 97.94 67 GLU A O 1
ATOM 558 N N . ALA A 1 68 ? 9.332 -3.831 -17.036 1.00 98.06 68 ALA A N 1
ATOM 559 C CA . ALA A 1 68 ? 8.658 -4.454 -15.898 1.00 98.06 68 ALA A CA 1
ATOM 560 C C . ALA A 1 68 ? 7.434 -3.634 -15.449 1.00 98.06 68 ALA A C 1
ATOM 562 O O . ALA A 1 68 ? 6.344 -4.188 -15.291 1.00 98.06 68 ALA A O 1
ATOM 563 N N . ALA A 1 69 ? 7.569 -2.308 -15.324 1.00 98.19 69 ALA A N 1
ATOM 564 C CA . ALA A 1 69 ? 6.449 -1.420 -15.001 1.00 98.19 69 ALA A CA 1
ATOM 565 C C . ALA A 1 69 ? 5.349 -1.451 -16.080 1.00 98.19 69 ALA A C 1
ATOM 567 O O . ALA A 1 69 ? 4.159 -1.531 -15.761 1.00 98.19 69 ALA A O 1
ATOM 568 N N . ALA A 1 70 ? 5.722 -1.464 -17.364 1.00 98.06 70 ALA A N 1
ATOM 569 C CA . ALA A 1 70 ? 4.771 -1.606 -18.466 1.00 98.06 70 ALA A CA 1
ATOM 570 C C . ALA A 1 70 ? 4.034 -2.958 -18.427 1.00 98.06 70 ALA A C 1
ATOM 572 O O . ALA A 1 70 ? 2.825 -3.014 -18.668 1.00 98.06 70 ALA A O 1
ATOM 573 N N . SER A 1 71 ? 4.736 -4.037 -18.075 1.00 97.06 71 SER A N 1
ATOM 574 C CA . SER A 1 71 ? 4.160 -5.377 -17.913 1.00 97.06 71 SER A CA 1
ATOM 575 C C . SER A 1 71 ? 3.145 -5.423 -16.774 1.00 97.06 71 SER A C 1
ATOM 577 O O . SER A 1 71 ? 2.055 -5.970 -16.954 1.00 97.06 71 SER A O 1
ATOM 579 N N . VAL A 1 72 ? 3.440 -4.762 -15.650 1.00 97.44 72 VAL A N 1
ATOM 580 C CA . VAL A 1 72 ? 2.495 -4.575 -14.540 1.00 97.44 72 VAL A CA 1
ATOM 581 C C . VAL A 1 72 ? 1.240 -3.849 -15.010 1.00 97.44 72 VAL A C 1
ATOM 583 O O . VAL A 1 72 ? 0.135 -4.359 -14.833 1.00 97.44 72 VAL A O 1
ATOM 586 N N . ILE A 1 73 ? 1.382 -2.699 -15.673 1.00 96.94 73 ILE A N 1
ATOM 587 C CA . ILE A 1 73 ? 0.233 -1.931 -16.177 1.00 96.94 73 ILE A CA 1
ATOM 588 C C . ILE A 1 73 ? -0.607 -2.787 -17.133 1.00 96.94 73 ILE 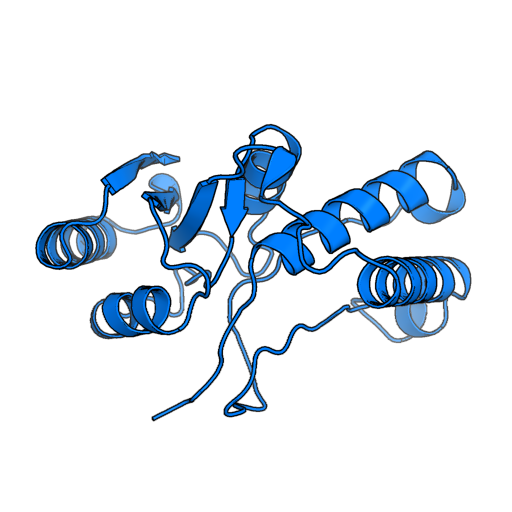A C 1
ATOM 590 O O . ILE A 1 73 ? -1.823 -2.891 -16.972 1.00 96.94 73 ILE A O 1
ATOM 594 N N . LYS A 1 74 ? 0.036 -3.470 -18.087 1.00 96.12 74 LYS A N 1
ATOM 595 C CA . LYS A 1 74 ? -0.636 -4.375 -19.026 1.00 96.12 74 LYS A CA 1
ATOM 596 C C . LYS A 1 74 ? -1.377 -5.496 -18.298 1.00 96.12 74 LYS A C 1
ATOM 598 O O . LYS A 1 74 ? -2.503 -5.817 -18.676 1.00 96.12 74 LYS A O 1
ATOM 603 N N . ARG A 1 75 ? -0.777 -6.101 -17.271 1.00 93.19 75 ARG A N 1
ATOM 604 C CA . ARG A 1 75 ? -1.409 -7.150 -16.463 1.00 93.19 75 ARG A CA 1
ATOM 605 C C . ARG A 1 75 ? -2.662 -6.627 -15.767 1.00 93.19 75 ARG A C 1
ATOM 607 O O . ARG A 1 75 ? -3.697 -7.281 -15.855 1.00 93.19 75 ARG A O 1
ATOM 614 N N . LEU A 1 76 ? -2.581 -5.455 -15.137 1.00 93.25 76 LEU A N 1
ATOM 615 C CA . LEU A 1 76 ? -3.699 -4.834 -14.424 1.00 93.25 76 LEU A CA 1
ATOM 616 C C . LEU A 1 76 ? -4.838 -4.428 -15.369 1.00 93.25 76 LEU A C 1
ATOM 618 O O . LEU A 1 76 ? -5.997 -4.650 -15.041 1.00 93.25 76 LEU A O 1
ATOM 622 N N . CYS A 1 77 ? -4.536 -3.902 -16.560 1.00 92.06 77 CYS A N 1
ATOM 623 C CA . CYS A 1 77 ? -5.560 -3.572 -17.561 1.00 92.06 77 CYS A CA 1
ATOM 624 C C . CYS A 1 77 ? -6.297 -4.804 -18.110 1.00 92.06 77 CYS A C 1
ATOM 626 O O . CYS A 1 77 ? -7.425 -4.677 -18.574 1.00 92.06 77 CYS A O 1
ATOM 628 N N . ASN A 1 78 ? -5.661 -5.978 -18.072 1.00 90.38 78 ASN A N 1
ATOM 629 C CA . ASN A 1 78 ? -6.248 -7.248 -18.506 1.00 90.38 78 ASN A CA 1
ATOM 630 C C . ASN A 1 78 ? -6.774 -8.094 -17.333 1.00 90.38 78 ASN A C 1
ATOM 632 O O . ASN A 1 78 ? -7.146 -9.251 -17.534 1.00 90.38 78 ASN A O 1
ATOM 636 N N . ALA A 1 79 ? -6.749 -7.568 -16.107 1.00 85.00 79 ALA A N 1
ATOM 637 C CA . ALA A 1 79 ? -7.278 -8.262 -14.945 1.00 85.00 79 ALA A CA 1
ATOM 638 C C . ALA A 1 79 ? -8.808 -8.348 -15.020 1.00 85.00 79 ALA A C 1
ATOM 640 O O . ALA A 1 79 ? -9.477 -7.406 -15.440 1.00 85.00 79 ALA A O 1
ATOM 641 N N . ASP A 1 80 ? -9.365 -9.480 -14.585 1.00 80.19 80 ASP A N 1
ATOM 642 C CA . ASP A 1 80 ? -10.812 -9.616 -14.423 1.00 80.19 80 ASP A CA 1
ATOM 643 C C . ASP A 1 80 ? -11.305 -8.659 -13.323 1.00 80.19 80 ASP A C 1
ATOM 645 O O . ASP A 1 80 ? -10.639 -8.462 -12.304 1.00 80.19 80 ASP A O 1
ATOM 649 N N . MET A 1 81 ? -12.508 -8.113 -13.493 1.00 65.00 81 MET A N 1
ATOM 650 C CA . MET A 1 81 ? -13.190 -7.294 -12.486 1.00 65.00 81 MET A CA 1
ATOM 651 C C . MET A 1 81 ? -13.374 -8.020 -11.141 1.00 65.00 81 MET A C 1
ATOM 653 O O . MET A 1 81 ? -13.558 -7.366 -10.117 1.00 65.00 81 MET A O 1
ATOM 657 N N . ASN A 1 82 ? -13.311 -9.355 -11.132 1.00 66.75 82 ASN A N 1
ATOM 658 C CA . ASN A 1 82 ? -13.393 -10.196 -9.936 1.00 66.75 82 ASN A CA 1
ATOM 659 C C . ASN A 1 82 ? -12.042 -10.486 -9.272 1.00 66.75 82 ASN A C 1
ATOM 661 O O . ASN A 1 82 ? -11.985 -11.288 -8.332 1.00 66.75 82 ASN A O 1
ATOM 665 N N . ILE A 1 83 ? -10.952 -9.860 -9.726 1.00 68.81 83 ILE A N 1
ATOM 666 C CA . ILE A 1 83 ? -9.639 -10.049 -9.117 1.00 68.81 83 ILE A CA 1
ATOM 667 C C . ILE A 1 83 ? -9.730 -9.781 -7.605 1.00 68.81 83 ILE A C 1
ATOM 669 O O . ILE A 1 83 ? -10.269 -8.770 -7.156 1.00 68.81 83 ILE A O 1
ATOM 673 N N . GLY A 1 84 ? -9.290 -10.754 -6.800 1.00 59.56 84 GLY A N 1
ATOM 674 C CA . GLY A 1 84 ? -9.370 -10.722 -5.332 1.00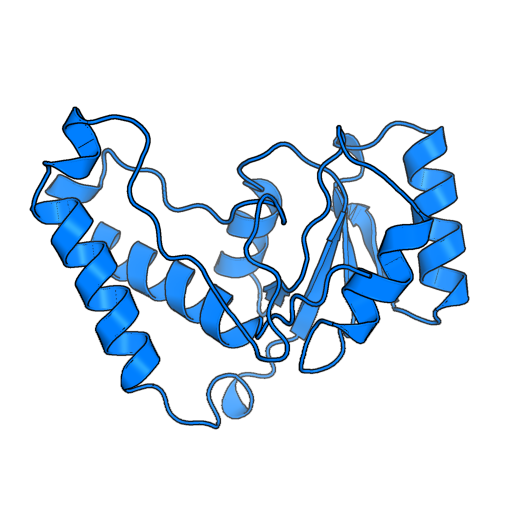 59.56 84 GLY A CA 1
ATOM 675 C C . GLY A 1 84 ? -10.590 -11.402 -4.695 1.00 59.56 84 GLY A C 1
ATOM 676 O O . GLY A 1 84 ? -10.442 -11.922 -3.586 1.00 59.56 84 GLY A O 1
ATOM 677 N N . ASN A 1 85 ? -11.739 -11.497 -5.381 1.00 64.38 85 ASN A N 1
ATOM 678 C CA . ASN A 1 85 ? -12.945 -12.150 -4.837 1.00 64.38 85 ASN A CA 1
ATOM 679 C C . ASN A 1 85 ? -12.751 -13.663 -4.653 1.00 64.38 85 ASN A C 1
ATOM 681 O O . ASN A 1 85 ? -13.169 -14.233 -3.646 1.00 64.38 85 ASN A O 1
ATOM 685 N N . GLU A 1 86 ? -12.052 -14.314 -5.580 1.00 57.59 86 GLU A N 1
ATOM 686 C CA . GLU A 1 86 ? -11.810 -15.763 -5.536 1.00 57.59 86 GLU A CA 1
ATOM 687 C C . GLU A 1 86 ? -10.803 -16.164 -4.444 1.00 57.59 86 GLU A C 1
ATOM 689 O O . GLU A 1 86 ? -10.823 -17.282 -3.928 1.00 57.59 86 GLU A O 1
ATOM 694 N N . ASN A 1 87 ? -9.939 -15.231 -4.031 1.00 61.41 87 ASN A N 1
ATOM 695 C CA . ASN A 1 87 ? -8.775 -15.536 -3.202 1.00 61.41 87 ASN A CA 1
ATOM 696 C C . ASN A 1 87 ? -8.958 -15.260 -1.703 1.00 61.41 87 ASN A C 1
ATOM 698 O O . ASN A 1 87 ? -8.052 -15.594 -0.928 1.00 61.41 87 ASN A O 1
ATOM 702 N N . LYS A 1 88 ? -10.116 -14.721 -1.281 1.00 81.38 88 LYS A N 1
ATOM 703 C CA . LYS A 1 88 ? -10.387 -14.269 0.101 1.00 81.38 88 LYS A CA 1
ATOM 704 C C . LYS A 1 88 ? -9.296 -13.317 0.615 1.00 81.38 88 LYS A C 1
ATOM 706 O O . LYS A 1 88 ? -8.756 -13.509 1.705 1.00 81.38 88 LYS A O 1
ATOM 711 N N . VAL A 1 89 ? -8.906 -12.350 -0.215 1.00 90.88 89 VAL A N 1
ATOM 712 C CA . VAL A 1 89 ? -7.905 -11.340 0.154 1.00 90.88 89 VAL A CA 1
ATOM 713 C C . VAL A 1 89 ? -8.546 -10.349 1.117 1.00 90.88 89 VAL A C 1
ATOM 715 O O . VAL A 1 89 ? -9.524 -9.702 0.756 1.00 90.88 89 VAL A O 1
ATOM 718 N N . LYS A 1 90 ? -7.980 -10.213 2.319 1.00 94.38 90 LYS A N 1
ATOM 719 C CA . LYS A 1 90 ? -8.437 -9.227 3.297 1.00 94.38 90 LYS A CA 1
ATOM 720 C C . LYS A 1 90 ? -7.966 -7.834 2.921 1.00 94.38 90 LYS A C 1
ATOM 722 O O . LYS A 1 90 ? -6.774 -7.629 2.673 1.00 94.38 90 LYS A O 1
ATOM 727 N N . VAL A 1 91 ? -8.873 -6.864 2.940 1.00 96.06 91 VAL A N 1
ATOM 728 C CA . VAL A 1 91 ? -8.492 -5.463 2.731 1.00 96.06 91 VAL A CA 1
ATOM 729 C C . VAL A 1 91 ? -8.058 -4.816 4.037 1.00 96.06 91 VAL A C 1
ATOM 731 O O . VAL A 1 91 ? -8.753 -4.897 5.050 1.00 96.06 91 VAL A O 1
ATOM 734 N N . ALA A 1 92 ? -6.915 -4.134 3.998 1.00 98.12 92 ALA A N 1
ATOM 735 C CA . ALA A 1 92 ? -6.333 -3.465 5.143 1.00 98.12 92 ALA A CA 1
ATOM 736 C C . ALA A 1 92 ? -6.003 -1.991 4.890 1.00 98.12 92 ALA A C 1
ATOM 738 O O . ALA A 1 92 ? -5.718 -1.583 3.766 1.00 98.12 92 ALA A O 1
ATOM 739 N N . ILE A 1 93 ? -5.950 -1.209 5.968 1.00 98.44 93 ILE A N 1
ATOM 740 C CA . ILE A 1 93 ? -5.190 0.049 6.007 1.00 98.44 93 ILE A CA 1
ATOM 741 C C . ILE A 1 93 ? -3.896 -0.145 6.800 1.00 98.44 93 ILE A C 1
ATOM 743 O O . ILE A 1 93 ? -3.849 -0.942 7.740 1.00 98.44 93 ILE A O 1
ATOM 747 N N . GLY A 1 94 ? -2.843 0.579 6.423 1.00 98.25 94 GLY A N 1
ATOM 748 C CA . GLY A 1 94 ? -1.546 0.548 7.105 1.00 98.25 94 GLY A CA 1
ATOM 749 C C . GLY A 1 94 ? -1.289 1.828 7.895 1.00 98.25 94 GLY A C 1
ATOM 750 O O . GLY A 1 94 ? -1.565 2.923 7.408 1.00 98.25 94 GLY A O 1
ATOM 751 N N . ILE A 1 95 ? -0.753 1.725 9.111 1.00 98.38 95 ILE A N 1
ATOM 752 C CA . ILE A 1 95 ? -0.408 2.897 9.929 1.00 98.38 95 ILE A CA 1
ATOM 753 C C . ILE A 1 95 ? 0.977 2.715 10.548 1.00 98.38 95 ILE A C 1
ATOM 755 O O . ILE A 1 95 ? 1.229 1.741 11.252 1.00 98.38 95 ILE A O 1
ATOM 759 N N . GLY A 1 96 ? 1.855 3.688 10.334 1.00 97.00 96 GLY A N 1
ATOM 760 C CA . GLY A 1 96 ? 3.237 3.697 10.800 1.00 97.00 96 GLY A CA 1
ATOM 761 C C . GLY A 1 96 ? 4.241 3.361 9.699 1.00 97.00 96 GLY A C 1
ATOM 762 O O . GLY A 1 96 ? 3.915 3.344 8.515 1.00 97.00 96 GLY A O 1
ATOM 763 N N . GLY A 1 97 ? 5.489 3.143 10.106 1.00 93.19 97 GLY A N 1
ATOM 764 C CA . GLY A 1 97 ? 6.598 2.885 9.193 1.00 93.19 97 GLY A CA 1
ATOM 765 C C . GLY A 1 97 ? 7.171 4.138 8.525 1.00 93.19 97 GLY A C 1
ATOM 766 O O . GLY A 1 97 ? 6.792 5.280 8.820 1.00 93.19 97 GLY A O 1
ATOM 767 N N . ASN A 1 98 ? 8.147 3.895 7.652 1.00 93.38 98 ASN A N 1
ATOM 768 C CA . ASN A 1 98 ? 8.785 4.896 6.804 1.00 93.38 98 ASN A CA 1
ATOM 769 C C . ASN A 1 98 ? 8.070 5.001 5.444 1.00 93.38 98 ASN A C 1
ATOM 771 O O . ASN A 1 98 ? 7.060 4.345 5.205 1.00 93.38 98 ASN A O 1
ATOM 775 N N . HIS A 1 99 ? 8.612 5.833 4.561 1.00 93.00 99 HIS A N 1
ATOM 776 C CA . HIS A 1 99 ? 8.048 6.130 3.246 1.00 93.00 99 HIS A CA 1
ATOM 777 C C . HIS A 1 99 ? 7.844 4.889 2.350 1.00 93.00 99 HIS A C 1
ATOM 779 O O . HIS A 1 99 ? 6.786 4.750 1.745 1.00 93.00 99 HIS A O 1
ATOM 785 N N . TYR A 1 100 ? 8.790 3.944 2.363 1.00 92.31 100 TYR A N 1
ATOM 786 C CA . TYR A 1 100 ? 8.770 2.731 1.529 1.00 92.31 100 TYR A CA 1
ATOM 787 C C . TYR A 1 100 ? 7.940 1.567 2.088 1.00 92.31 100 TYR A C 1
ATOM 789 O O . TYR A 1 100 ? 8.025 0.456 1.573 1.00 92.31 100 TYR A O 1
ATOM 797 N N . ALA A 1 101 ? 7.211 1.761 3.197 1.00 93.44 101 ALA A N 1
ATOM 798 C CA . ALA A 1 101 ? 6.230 0.795 3.708 1.00 93.44 101 ALA A CA 1
ATOM 799 C C . ALA A 1 101 ? 6.705 -0.685 3.705 1.00 93.44 101 ALA A C 1
ATOM 801 O O . ALA A 1 101 ? 5.926 -1.609 3.451 1.00 93.44 101 ALA A O 1
ATOM 802 N N . SER A 1 102 ? 7.994 -0.944 3.969 1.00 93.06 102 SER A N 1
ATOM 803 C CA . SER A 1 102 ? 8.629 -2.232 3.633 1.00 93.06 102 SER A CA 1
ATOM 804 C C . SER A 1 102 ? 8.043 -3.404 4.420 1.00 93.06 102 SER A C 1
ATOM 806 O O . SER A 1 102 ? 7.876 -4.505 3.895 1.00 93.06 102 SER A O 1
ATOM 808 N N . LYS A 1 103 ? 7.648 -3.158 5.673 1.00 96.00 103 LYS A N 1
ATOM 809 C CA . LYS A 1 103 ? 6.926 -4.124 6.507 1.00 96.00 103 LYS A CA 1
ATOM 810 C C . LYS A 1 103 ? 5.577 -4.508 5.890 1.00 96.00 103 LYS A C 1
ATOM 812 O O . LYS A 1 103 ? 5.256 -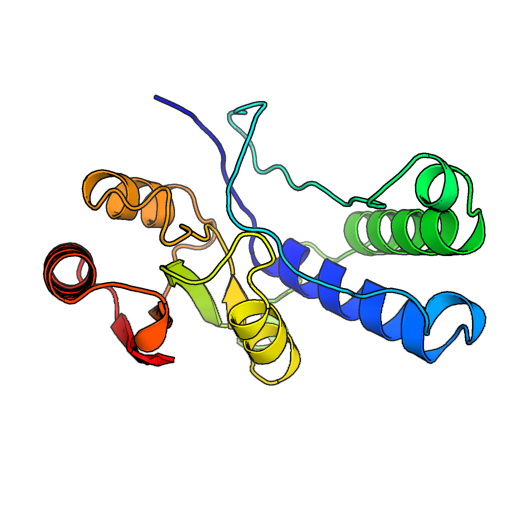5.690 5.824 1.00 96.00 103 LYS A O 1
ATOM 817 N N . PHE A 1 104 ? 4.816 -3.531 5.400 1.00 98.00 104 PHE A N 1
ATOM 818 C CA . PHE A 1 104 ? 3.530 -3.780 4.749 1.00 98.00 104 PHE A CA 1
ATOM 819 C C . PHE A 1 104 ? 3.705 -4.497 3.410 1.00 98.00 104 PHE A C 1
ATOM 821 O O . PHE A 1 104 ? 2.950 -5.419 3.127 1.00 98.00 104 PHE A O 1
ATOM 828 N N . THR A 1 105 ? 4.755 -4.179 2.648 1.00 97.38 105 THR A N 1
ATOM 829 C CA . THR A 1 105 ? 5.114 -4.929 1.431 1.00 97.38 105 THR A CA 1
ATOM 830 C C . THR A 1 105 ? 5.362 -6.407 1.745 1.00 97.38 105 THR A C 1
ATOM 832 O O . THR A 1 105 ? 4.793 -7.285 1.100 1.00 97.38 105 THR A O 1
ATOM 835 N N . LYS A 1 106 ? 6.158 -6.707 2.782 1.00 97.19 106 LYS A N 1
ATOM 836 C CA . LYS A 1 106 ? 6.411 -8.093 3.211 1.00 97.19 106 LYS A CA 1
ATOM 837 C C . LYS A 1 106 ? 5.128 -8.805 3.635 1.00 97.19 106 LYS A C 1
ATOM 839 O O . LYS A 1 106 ? 4.943 -9.964 3.286 1.00 97.19 106 LYS A O 1
ATOM 844 N N . ILE A 1 107 ? 4.249 -8.131 4.370 1.00 97.88 107 ILE A N 1
ATOM 845 C CA . ILE A 1 107 ? 2.965 -8.703 4.790 1.00 97.88 107 ILE A CA 1
ATOM 846 C C . ILE A 1 107 ? 2.074 -8.988 3.578 1.00 97.88 107 ILE A C 1
ATOM 848 O O . ILE A 1 107 ? 1.523 -10.074 3.482 1.00 97.88 107 ILE A O 1
ATOM 852 N N . LEU A 1 108 ? 1.975 -8.057 2.628 1.00 96.62 108 LEU A N 1
ATOM 853 C CA . LEU A 1 108 ? 1.195 -8.226 1.398 1.00 96.62 108 LEU A CA 1
ATOM 854 C C . LEU A 1 108 ? 1.650 -9.446 0.583 1.00 96.62 108 LEU A C 1
ATOM 856 O O . LEU A 1 108 ? 0.815 -10.168 0.040 1.00 96.62 108 LEU A O 1
ATOM 860 N N . LEU A 1 109 ? 2.965 -9.672 0.502 1.00 96.06 109 LEU A N 1
ATOM 861 C CA . LEU A 1 109 ? 3.551 -10.789 -0.243 1.00 96.06 109 LEU A CA 1
ATOM 862 C C . LEU A 1 109 ? 3.377 -12.143 0.456 1.00 96.06 109 LEU A C 1
ATOM 864 O O . LEU A 1 109 ? 3.197 -13.153 -0.215 1.00 96.06 109 LEU A O 1
ATOM 868 N N . ASN A 1 110 ? 3.431 -12.172 1.790 1.00 96.44 110 ASN A N 1
ATOM 869 C CA . ASN A 1 110 ? 3.399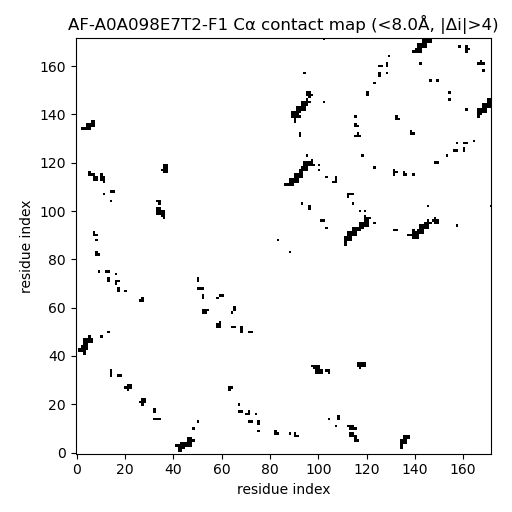 -13.420 2.564 1.00 96.44 110 ASN A CA 1
ATOM 870 C C . ASN A 1 110 ? 2.007 -13.775 3.105 1.00 96.44 110 ASN A C 1
ATOM 872 O O . ASN A 1 110 ? 1.770 -14.910 3.514 1.00 96.44 110 ASN A O 1
ATOM 876 N N . GLU A 1 111 ? 1.081 -12.820 3.129 1.00 95.12 111 GLU A N 1
ATOM 877 C CA . GLU A 1 111 ? -0.269 -12.993 3.652 1.00 95.12 111 GLU A CA 1
ATOM 878 C C . GLU A 1 111 ? -1.320 -12.643 2.592 1.00 95.12 111 GLU A C 1
ATOM 880 O O . GLU A 1 111 ? -1.075 -11.937 1.613 1.00 95.12 111 GLU A O 1
ATOM 885 N N . LYS A 1 112 ? -2.553 -13.111 2.795 1.00 93.94 112 LYS A N 1
ATOM 886 C CA . LYS A 1 112 ? -3.698 -12.744 1.949 1.00 93.94 112 LYS A CA 1
ATOM 887 C C . LYS A 1 112 ? -4.235 -11.363 2.331 1.00 93.94 112 LYS A C 1
ATOM 889 O O . LYS A 1 112 ? -5.388 -11.242 2.730 1.00 93.94 112 LYS A O 1
ATOM 894 N N . ILE A 1 113 ? -3.384 -10.340 2.245 1.00 95.94 113 ILE A N 1
ATOM 895 C CA . ILE A 1 113 ? -3.703 -8.951 2.593 1.00 95.94 113 ILE A CA 1
ATOM 896 C C . ILE A 1 113 ? -3.444 -8.037 1.396 1.00 95.94 113 ILE A C 1
ATOM 898 O O . ILE A 1 113 ? -2.417 -8.145 0.732 1.00 95.94 113 ILE A O 1
ATOM 902 N N . ALA A 1 114 ? -4.369 -7.113 1.151 1.00 96.06 114 ALA A N 1
ATOM 903 C CA . ALA A 1 114 ? -4.216 -6.007 0.216 1.00 96.06 114 ALA A CA 1
ATOM 904 C C . ALA A 1 114 ? -4.342 -4.676 0.962 1.00 96.06 114 ALA A C 1
ATOM 906 O O . ALA A 1 114 ? -5.299 -4.471 1.709 1.00 96.06 114 ALA A O 1
ATOM 907 N N . PHE A 1 115 ? -3.394 -3.764 0.756 1.00 97.56 115 PHE A N 1
ATOM 908 C CA . PHE A 1 115 ? -3.391 -2.468 1.431 1.00 97.56 115 PHE A CA 1
ATOM 909 C C . PHE A 1 115 ? -4.072 -1.392 0.586 1.00 97.56 115 PHE A C 1
ATOM 911 O O . PHE A 1 115 ? -3.743 -1.201 -0.583 1.00 97.56 115 PHE A O 1
ATOM 918 N N . GLY A 1 116 ? -5.022 -0.689 1.199 1.00 96.06 116 GLY A N 1
ATOM 919 C CA . GLY A 1 116 ? -5.524 0.590 0.718 1.00 96.06 116 GLY A CA 1
ATOM 920 C C . GLY A 1 11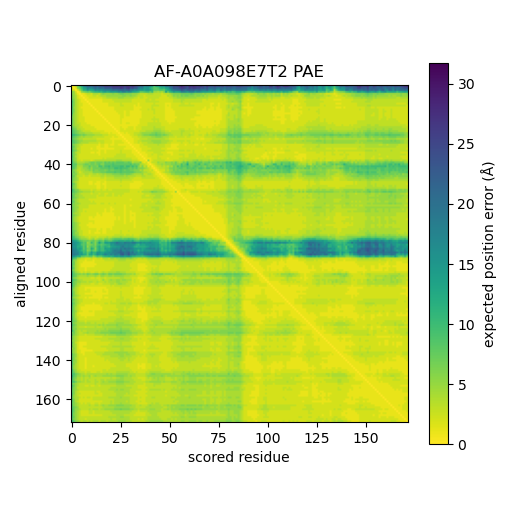6 ? -4.588 1.713 1.122 1.00 96.06 116 GLY A C 1
ATOM 921 O O . GLY A 1 116 ? -3.392 1.682 0.840 1.00 96.06 116 GLY A O 1
ATOM 922 N N . HIS A 1 117 ? -5.124 2.714 1.811 1.00 96.88 117 HIS A N 1
ATOM 923 C CA . HIS A 1 117 ? -4.294 3.802 2.309 1.00 96.88 117 HIS A CA 1
ATOM 924 C C . HIS A 1 117 ? -3.292 3.347 3.378 1.00 96.88 117 HIS A C 1
ATOM 926 O O . HIS A 1 117 ? -3.607 2.551 4.269 1.00 96.88 117 HIS A O 1
ATOM 932 N N . ILE A 1 118 ? -2.093 3.929 3.320 1.00 97.94 118 ILE A N 1
ATOM 933 C CA . ILE A 1 118 ? -1.010 3.705 4.279 1.00 97.94 118 ILE A CA 1
ATOM 934 C C . ILE A 1 118 ? -0.539 5.061 4.808 1.00 97.94 118 ILE A C 1
ATOM 936 O O . ILE A 1 118 ? -0.107 5.913 4.034 1.00 97.94 118 ILE A O 1
ATOM 940 N N . MET A 1 119 ? -0.617 5.275 6.120 1.00 97.50 119 MET A N 1
ATOM 941 C CA . MET A 1 119 ? -0.210 6.520 6.774 1.00 97.50 119 MET A CA 1
ATOM 942 C C . MET A 1 119 ? 1.165 6.356 7.436 1.00 97.50 1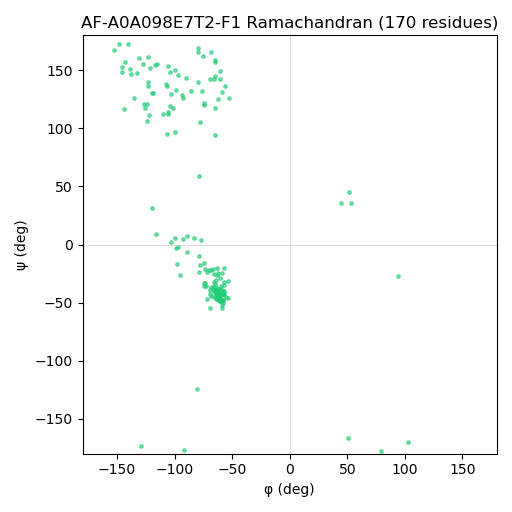19 MET A C 1
ATOM 944 O O . MET A 1 119 ? 1.277 5.559 8.367 1.00 97.50 119 MET A O 1
ATOM 948 N N . PRO A 1 120 ? 2.203 7.110 7.027 1.00 96.44 120 PRO A N 1
ATOM 949 C CA . PRO A 1 120 ? 3.533 6.992 7.618 1.00 96.44 120 PRO A CA 1
ATOM 950 C C . PRO A 1 120 ? 3.598 7.639 9.005 1.00 96.44 120 PRO A C 1
ATOM 952 O O . PRO A 1 120 ? 2.814 8.531 9.335 1.00 96.44 120 PRO A O 1
ATOM 955 N N . LYS A 1 121 ? 4.625 7.283 9.787 1.00 95.69 121 LYS A N 1
ATOM 956 C CA . LYS A 1 121 ? 4.884 7.882 11.110 1.00 95.69 121 LYS A CA 1
ATOM 957 C C . LYS A 1 121 ? 4.972 9.413 11.084 1.00 95.69 121 LYS A C 1
ATOM 959 O O . LYS A 1 121 ? 4.440 10.076 11.972 1.00 95.69 121 LYS A O 1
ATOM 964 N N . TYR A 1 122 ? 5.707 9.963 10.117 1.00 93.31 122 TYR A N 1
ATOM 965 C CA . TYR A 1 122 ? 6.042 11.392 10.061 1.00 93.31 122 TYR A CA 1
ATOM 966 C C . TYR A 1 122 ? 4.865 12.277 9.641 1.00 93.31 122 TYR A C 1
ATOM 968 O O . TYR A 1 122 ? 4.909 13.480 9.863 1.00 93.31 122 TYR A O 1
ATOM 976 N N . ASN A 1 123 ? 3.814 11.686 9.067 1.00 93.81 123 ASN A N 1
ATOM 977 C CA . ASN A 1 123 ? 2.592 12.383 8.672 1.00 93.81 123 ASN A CA 1
ATOM 978 C C . ASN A 1 123 ? 1.370 11.821 9.412 1.00 93.81 123 ASN A C 1
ATOM 980 O O . ASN A 1 123 ? 0.272 1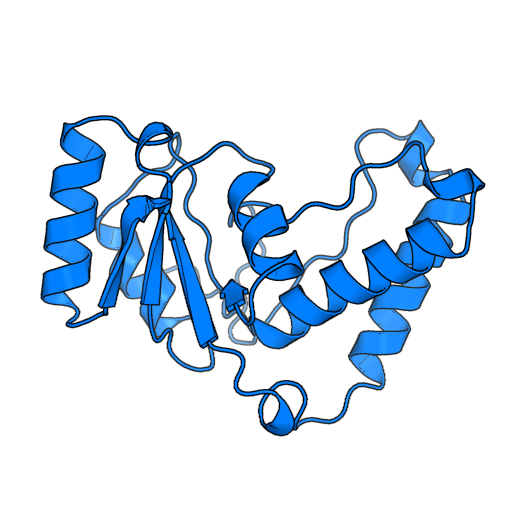1.751 8.862 1.00 93.81 123 ASN A O 1
ATOM 984 N N . PHE A 1 124 ? 1.578 11.346 10.641 1.00 96.19 124 PHE A N 1
ATOM 985 C CA . PHE A 1 124 ? 0.510 10.780 11.448 1.00 96.19 124 PHE A CA 1
ATOM 986 C C . PHE A 1 124 ? -0.561 11.832 11.753 1.00 96.19 124 PHE A C 1
ATOM 988 O O . PHE A 1 124 ? -0.267 12.866 12.354 1.00 96.19 124 PHE A O 1
ATOM 995 N N . ASN A 1 125 ? -1.808 11.521 11.414 1.00 95.25 125 ASN A N 1
ATOM 996 C CA . ASN A 1 125 ? -2.981 12.293 11.790 1.00 95.25 125 ASN A CA 1
ATOM 997 C C . ASN A 1 125 ? -4.155 11.340 12.061 1.00 95.25 125 ASN A C 1
ATOM 999 O O . ASN A 1 125 ? -4.627 10.645 11.163 1.00 95.25 125 ASN A O 1
ATOM 1003 N N . GLU A 1 126 ? -4.642 11.318 13.300 1.00 93.12 126 GLU A N 1
ATOM 1004 C CA . GLU A 1 126 ? -5.754 10.450 13.702 1.00 93.12 126 GLU A CA 1
ATOM 1005 C C . GLU A 1 126 ? -7.065 10.782 12.976 1.00 93.12 126 GLU A C 1
ATOM 1007 O O . GLU A 1 126 ? -7.839 9.882 12.660 1.00 93.12 126 GLU A O 1
ATOM 1012 N N . GLU A 1 127 ? -7.285 12.042 12.604 1.00 92.00 127 GLU A N 1
ATOM 1013 C CA . GLU A 1 127 ? -8.472 12.467 11.853 1.00 92.00 127 GLU A CA 1
ATOM 1014 C C . GLU A 1 127 ? -8.500 11.882 10.432 1.00 92.00 127 GLU A C 1
ATOM 1016 O O . GLU A 1 127 ? -9.561 11.763 9.818 1.00 92.00 127 GLU A O 1
ATOM 1021 N N . MET A 1 128 ? -7.345 11.471 9.896 1.00 92.25 128 MET A N 1
ATOM 1022 C CA . MET A 1 128 ? -7.265 10.872 8.564 1.00 92.25 128 MET A CA 1
ATOM 1023 C C . MET A 1 128 ? -7.702 9.408 8.534 1.00 92.25 128 MET A C 1
ATOM 1025 O O . MET A 1 128 ? -8.021 8.918 7.455 1.00 92.25 128 MET A O 1
ATOM 1029 N N . ILE A 1 129 ? -7.770 8.713 9.674 1.00 95.88 129 ILE A N 1
ATOM 1030 C CA . ILE A 1 129 ? -8.084 7.274 9.721 1.00 95.88 129 ILE A CA 1
ATOM 1031 C C . ILE A 1 129 ? -9.477 6.994 9.145 1.00 95.88 129 ILE A C 1
ATOM 1033 O O . ILE A 1 129 ? -9.631 6.104 8.314 1.00 95.88 129 ILE A O 1
ATOM 1037 N N . GLU A 1 130 ? -10.476 7.807 9.485 1.00 94.88 130 GLU A N 1
ATOM 1038 C CA . GLU A 1 130 ? -11.825 7.694 8.912 1.00 94.88 130 GLU A CA 1
ATOM 1039 C C . GLU A 1 130 ? -11.812 7.874 7.385 1.00 94.88 130 GLU A C 1
ATOM 1041 O O . GLU A 1 130 ? -12.492 7.162 6.641 1.00 94.88 130 GLU A O 1
ATOM 1046 N N . GLN A 1 131 ? -10.984 8.794 6.882 1.00 93.00 131 GLN A N 1
ATOM 1047 C CA . GLN A 1 131 ? -10.834 8.996 5.442 1.00 93.00 131 GLN A CA 1
ATOM 1048 C C . GLN A 1 131 ? -10.136 7.814 4.772 1.00 93.00 131 GLN A C 1
ATOM 1050 O O . GLN A 1 131 ? -10.533 7.421 3.680 1.00 93.00 131 GLN A O 1
ATOM 1055 N N . MET A 1 132 ? -9.123 7.237 5.419 1.00 95.81 132 MET A N 1
ATOM 1056 C CA . MET A 1 132 ? -8.439 6.043 4.928 1.00 95.81 132 MET A CA 1
ATOM 1057 C C . MET A 1 132 ? -9.416 4.871 4.794 1.00 95.81 132 MET A C 1
ATOM 1059 O O . MET A 1 132 ? -9.372 4.152 3.799 1.00 95.81 132 MET A O 1
ATOM 1063 N N . ILE A 1 133 ? -10.326 4.713 5.758 1.00 96.00 133 ILE A N 1
ATOM 1064 C CA . ILE A 1 133 ? -11.357 3.669 5.748 1.00 96.00 133 ILE A CA 1
ATOM 1065 C C . ILE A 1 133 ? -12.390 3.935 4.652 1.00 96.00 133 ILE A C 1
ATOM 1067 O O . ILE A 1 133 ? -12.622 3.079 3.804 1.00 96.00 133 ILE A O 1
ATOM 1071 N N . SER A 1 134 ? -12.994 5.124 4.644 1.00 93.94 134 SER A N 1
ATOM 1072 C CA . SER A 1 134 ? -14.093 5.467 3.727 1.00 93.94 134 SER A CA 1
ATOM 1073 C C . SER A 1 134 ? -13.681 5.567 2.256 1.00 93.94 134 SER A C 1
ATOM 1075 O O . SER A 1 134 ? -14.532 5.437 1.377 1.00 93.94 134 SER A O 1
ATOM 1077 N N . LYS A 1 135 ? -12.395 5.797 1.970 1.00 93.12 135 LYS A N 1
ATOM 1078 C CA . LYS A 1 135 ? -11.878 5.932 0.599 1.00 93.12 135 LYS A CA 1
ATOM 1079 C C . LYS A 1 135 ? -11.131 4.707 0.087 1.00 93.12 135 LYS A C 1
ATOM 1081 O O . LYS A 1 135 ? -10.651 4.703 -1.045 1.00 93.12 135 LYS A O 1
ATOM 1086 N N . THR A 1 136 ? -11.068 3.650 0.882 1.00 94.06 136 THR A N 1
ATOM 1087 C CA . THR A 1 136 ? -10.585 2.356 0.412 1.00 94.06 136 THR A CA 1
ATOM 1088 C C . THR A 1 136 ? -11.778 1.528 -0.068 1.00 94.06 136 THR A C 1
ATOM 1090 O O . THR A 1 136 ? -12.757 1.377 0.661 1.00 94.06 136 THR A O 1
ATOM 1093 N N . ILE A 1 137 ? -11.714 1.027 -1.306 1.00 91.00 137 ILE A N 1
ATOM 1094 C CA . ILE A 1 137 ? -12.782 0.233 -1.927 1.00 91.00 137 ILE A CA 1
ATOM 1095 C C . ILE A 1 137 ? -12.207 -1.119 -2.385 1.00 91.00 137 ILE A C 1
ATOM 1097 O O . ILE A 1 137 ? -11.314 -1.125 -3.230 1.00 91.00 137 ILE A O 1
ATOM 1101 N N . PRO A 1 138 ? -12.722 -2.264 -1.899 1.00 90.88 138 PRO A N 1
ATOM 1102 C CA . PRO A 1 138 ? -13.803 -2.398 -0.919 1.00 90.88 138 PRO A CA 1
ATOM 1103 C C . PRO A 1 138 ? -13.383 -1.921 0.481 1.00 90.88 138 PRO A C 1
ATOM 1105 O O . PRO A 1 138 ? -12.200 -1.690 0.735 1.00 90.88 138 PRO A O 1
ATOM 1108 N N . LYS A 1 139 ? -14.366 -1.730 1.374 1.00 93.75 139 LYS A N 1
ATOM 1109 C CA . LYS A 1 139 ? -14.124 -1.212 2.729 1.00 93.75 139 LYS A CA 1
ATOM 1110 C C . LYS A 1 139 ? -13.106 -2.109 3.460 1.00 93.75 139 LYS A C 1
ATOM 1112 O O . LYS A 1 139 ? -13.245 -3.329 3.386 1.00 93.75 139 LYS A O 1
ATOM 1117 N N . PRO A 1 140 ? -12.120 -1.540 4.176 1.00 96.62 140 PRO A N 1
ATOM 1118 C CA . PRO A 1 140 ? -11.164 -2.328 4.941 1.00 96.62 140 PRO A CA 1
ATOM 1119 C C . PRO A 1 140 ? -11.831 -3.176 6.015 1.00 96.62 140 PRO A C 1
ATOM 1121 O O . PRO A 1 140 ? -12.761 -2.728 6.683 1.00 96.62 140 PRO A O 1
ATOM 1124 N N . GLU A 1 141 ? -11.292 -4.376 6.198 1.00 97.31 141 GLU A N 1
ATOM 1125 C CA . GLU A 1 141 ? -11.676 -5.319 7.247 1.00 97.31 141 GLU A CA 1
ATOM 1126 C C . GLU A 1 141 ? -10.764 -5.200 8.471 1.00 97.31 141 GLU A C 1
ATOM 1128 O O . GLU A 1 141 ? -11.184 -5.512 9.580 1.00 97.31 141 GLU A O 1
ATOM 1133 N N . ILE A 1 142 ? -9.518 -4.743 8.286 1.00 98.38 142 ILE A N 1
ATOM 1134 C CA . ILE A 1 142 ? -8.527 -4.663 9.363 1.00 98.38 142 ILE A CA 1
ATOM 1135 C C . ILE A 1 142 ? -7.579 -3.460 9.219 1.00 98.38 142 ILE A C 1
ATOM 1137 O O . ILE A 1 142 ? -7.221 -3.042 8.120 1.00 98.38 142 ILE A O 1
ATOM 1141 N N . ALA A 1 143 ? -7.109 -2.912 10.334 1.00 98.56 143 ALA A N 1
ATOM 1142 C CA . ALA A 1 143 ? -5.982 -1.989 10.390 1.00 98.56 143 ALA A CA 1
ATOM 1143 C C . ALA A 1 143 ? -4.714 -2.698 10.887 1.00 98.56 143 ALA A C 1
ATOM 1145 O O . ALA A 1 143 ? -4.705 -3.353 11.933 1.00 98.56 143 ALA A O 1
ATOM 1146 N N . LEU A 1 144 ? -3.611 -2.546 10.153 1.00 98.69 144 LEU A N 1
ATOM 1147 C CA . LEU A 1 144 ? -2.297 -3.042 10.559 1.00 98.69 144 LEU A CA 1
ATOM 1148 C C . LEU A 1 144 ? -1.442 -1.872 11.038 1.00 98.69 144 LEU A C 1
ATOM 1150 O O . LEU A 1 144 ? -1.152 -0.942 10.284 1.00 98.69 144 LEU A O 1
ATOM 1154 N N . ILE A 1 145 ? -1.029 -1.937 12.300 1.00 98.50 145 ILE A N 1
ATOM 1155 C CA . ILE A 1 145 ? -0.254 -0.880 12.947 1.00 98.50 145 ILE A CA 1
ATOM 1156 C C . ILE A 1 145 ? 1.189 -1.349 13.081 1.00 98.50 145 ILE A C 1
ATOM 1158 O O . ILE A 1 145 ? 1.454 -2.258 13.867 1.00 98.50 145 ILE A O 1
ATOM 1162 N N . ASP A 1 146 ? 2.118 -0.701 12.373 1.00 97.81 146 ASP A N 1
ATOM 1163 C CA . ASP A 1 146 ? 3.549 -0.853 12.635 1.00 97.81 146 ASP A CA 1
ATOM 1164 C C . ASP A 1 146 ? 3.848 -0.292 14.026 1.00 97.81 146 ASP A C 1
ATOM 1166 O O . ASP A 1 146 ? 4.034 0.915 14.220 1.00 97.81 146 ASP A O 1
ATOM 1170 N N . TRP A 1 147 ? 3.846 -1.185 15.016 1.00 97.44 147 TRP A N 1
ATOM 1171 C CA . TRP A 1 147 ? 3.835 -0.789 16.416 1.00 97.44 147 TRP A CA 1
ATOM 1172 C C . TRP A 1 147 ? 5.116 -0.039 16.750 1.00 97.44 147 TRP A C 1
ATOM 1174 O O . TRP A 1 147 ? 5.077 1.058 17.305 1.00 97.44 147 TRP A O 1
ATOM 1184 N N . ASN A 1 148 ? 6.255 -0.583 16.327 1.00 95.12 148 ASN A N 1
ATOM 1185 C CA . ASN A 1 148 ? 7.565 0.023 16.550 1.00 95.12 148 ASN A CA 1
ATOM 1186 C C . ASN A 1 148 ? 7.809 1.246 15.651 1.00 95.12 148 ASN A C 1
ATOM 1188 O O . ASN A 1 148 ? 8.612 2.106 16.010 1.00 95.12 148 ASN A O 1
ATOM 1192 N N . GLY A 1 149 ? 7.076 1.368 14.543 1.00 93.44 149 GLY A N 1
ATOM 1193 C CA . GLY A 1 149 ? 7.087 2.542 13.676 1.00 93.44 149 GLY A CA 1
ATOM 1194 C C . GLY A 1 149 ? 6.433 3.785 14.286 1.00 93.44 149 GLY A C 1
ATOM 1195 O O . GLY A 1 149 ? 6.761 4.890 13.872 1.00 93.44 149 GLY A O 1
ATOM 1196 N N . LEU A 1 150 ? 5.556 3.651 15.284 1.00 96.69 150 LEU A N 1
ATOM 1197 C CA . LEU A 1 150 ? 4.878 4.778 15.944 1.00 96.69 150 LEU A CA 1
ATOM 1198 C C . LEU A 1 150 ? 5.433 5.070 17.343 1.00 96.69 150 LEU A C 1
ATOM 1200 O O . LEU A 1 150 ? 5.925 4.173 18.028 1.00 96.69 150 LEU A O 1
ATOM 1204 N N . ASN A 1 151 ? 5.303 6.319 17.804 1.00 96.75 151 ASN A N 1
ATOM 1205 C CA . ASN A 1 151 ? 5.557 6.669 19.205 1.00 96.75 151 ASN A CA 1
ATOM 1206 C C . ASN A 1 151 ? 4.355 6.314 20.113 1.00 96.75 151 ASN A C 1
ATOM 1208 O O . ASN A 1 151 ? 3.267 5.985 19.640 1.00 96.75 151 ASN A O 1
ATOM 1212 N N . GLY A 1 152 ? 4.546 6.368 21.436 1.00 97.56 152 GLY A N 1
ATOM 1213 C CA . GLY A 1 152 ? 3.521 5.959 22.406 1.00 97.56 152 GLY A CA 1
ATOM 1214 C C . GLY A 1 152 ? 2.205 6.741 22.316 1.00 97.56 152 GLY A C 1
ATOM 1215 O O . GLY A 1 152 ? 1.140 6.156 22.502 1.00 97.56 152 GLY A O 1
ATOM 1216 N N . GLU A 1 153 ? 2.261 8.035 22.006 1.00 97.62 153 GLU A N 1
ATOM 1217 C CA . GLU A 1 153 ? 1.072 8.877 21.848 1.00 97.62 153 GLU A CA 1
ATOM 1218 C C . GLU A 1 153 ? 0.319 8.538 20.556 1.00 97.62 153 GLU A C 1
ATOM 1220 O O . GLU A 1 153 ? -0.886 8.293 20.590 1.00 97.62 153 GLU A O 1
ATOM 1225 N N . GLN A 1 154 ? 1.042 8.424 19.439 1.00 97.81 154 GLN A N 1
ATOM 1226 C CA . GLN A 1 154 ? 0.495 8.034 18.139 1.00 97.81 154 GLN A CA 1
ATOM 1227 C C . GLN A 1 154 ? -0.207 6.673 18.209 1.00 97.81 154 GLN A C 1
ATOM 1229 O O . GLN A 1 154 ? -1.303 6.524 17.680 1.00 97.81 154 GLN A O 1
ATOM 1234 N N . ARG A 1 155 ? 0.372 5.690 18.916 1.00 98.19 155 ARG A N 1
ATOM 1235 C CA . ARG A 1 155 ? -0.258 4.371 19.124 1.00 98.19 155 ARG A CA 1
ATOM 1236 C C . ARG A 1 155 ? -1.604 4.489 19.837 1.00 98.19 155 ARG A C 1
ATOM 1238 O O . ARG A 1 155 ? -2.579 3.902 19.383 1.00 98.19 155 ARG A O 1
ATOM 1245 N N . LYS A 1 156 ? -1.662 5.250 20.938 1.00 98.00 156 LYS A N 1
ATOM 1246 C CA . LYS A 1 156 ? -2.900 5.455 21.714 1.00 98.00 156 LYS A CA 1
ATOM 1247 C C . LYS A 1 156 ? -3.985 6.112 20.860 1.00 98.00 156 LYS A C 1
ATOM 1249 O O . LYS A 1 156 ? -5.119 5.646 20.853 1.00 98.00 156 LYS A O 1
ATOM 1254 N N . LYS A 1 157 ? -3.609 7.159 20.124 1.00 98.12 157 LYS A N 1
ATOM 1255 C CA . LYS A 1 157 ? -4.476 7.897 19.199 1.00 98.12 157 LYS A CA 1
ATOM 1256 C C . LYS A 1 157 ? -5.016 7.010 18.075 1.00 98.12 157 LYS A C 1
ATOM 1258 O O . LYS A 1 157 ? -6.224 6.946 17.864 1.00 98.12 157 LYS A O 1
ATOM 1263 N N . ALA A 1 158 ? -4.132 6.250 17.426 1.00 97.88 158 ALA A N 1
ATOM 1264 C CA . ALA A 1 158 ? -4.495 5.322 16.361 1.00 97.88 158 ALA A CA 1
ATOM 1265 C C . ALA A 1 158 ? -5.501 4.275 16.845 1.00 97.88 158 ALA A C 1
ATOM 1267 O O . ALA A 1 158 ? -6.576 4.163 16.269 1.00 97.88 158 ALA A O 1
ATOM 1268 N N . VAL A 1 159 ? -5.179 3.558 17.929 1.00 98.31 159 VAL A N 1
ATOM 1269 C CA . VAL A 1 159 ? -6.048 2.507 18.482 1.00 98.31 159 VAL A CA 1
ATOM 1270 C C . VAL A 1 159 ? -7.417 3.074 18.842 1.00 98.31 159 VAL A C 1
ATOM 1272 O O . VAL A 1 159 ? -8.423 2.562 18.363 1.00 98.31 159 VAL A O 1
ATOM 1275 N N . LYS A 1 160 ? -7.460 4.189 19.587 1.00 98.06 160 LYS A N 1
ATOM 1276 C CA . LYS A 1 160 ? -8.721 4.832 19.978 1.00 98.06 160 LYS A CA 1
ATOM 1277 C C . LYS A 1 160 ? -9.592 5.170 18.765 1.00 98.06 160 LYS A C 1
ATOM 1279 O O . LYS A 1 160 ? -10.798 4.942 18.798 1.00 98.06 160 LYS A O 1
ATOM 1284 N N . ARG A 1 161 ? -9.004 5.739 17.706 1.00 97.56 161 ARG A N 1
ATOM 1285 C CA . ARG A 1 161 ? -9.766 6.118 16.510 1.00 97.56 161 ARG A CA 1
ATOM 1286 C C . ARG A 1 161 ? -10.257 4.894 15.740 1.00 97.56 161 ARG A C 1
ATOM 1288 O O . ARG A 1 161 ? -11.408 4.893 15.331 1.00 97.56 161 ARG A O 1
ATOM 1295 N N . ILE A 1 162 ? -9.419 3.871 15.573 1.00 98.00 162 ILE A N 1
ATOM 1296 C CA . ILE A 1 162 ? -9.765 2.633 14.856 1.00 98.00 162 ILE A CA 1
ATOM 1297 C C . ILE A 1 162 ? -10.897 1.882 15.565 1.00 98.00 162 ILE A C 1
ATOM 1299 O O . ILE A 1 162 ? -11.857 1.469 14.918 1.00 98.00 162 ILE A O 1
ATOM 1303 N N . GLU A 1 163 ? -10.822 1.763 16.893 1.00 97.50 163 GLU A N 1
ATOM 1304 C CA . GLU A 1 163 ? -11.877 1.146 17.704 1.00 97.50 163 GLU A CA 1
ATOM 1305 C C . GLU A 1 163 ? -13.188 1.935 17.615 1.00 97.50 163 GLU A C 1
ATOM 1307 O O . GLU A 1 163 ? -14.254 1.339 17.494 1.00 97.50 163 GLU A O 1
ATOM 1312 N N . GLY A 1 164 ? -13.117 3.271 17.576 1.00 97.06 164 GLY A N 1
ATOM 1313 C CA . GLY A 1 164 ? -14.285 4.129 17.348 1.00 97.06 164 GLY A CA 1
ATOM 1314 C C . GLY A 1 164 ? -14.962 3.929 15.984 1.00 97.06 164 GLY A C 1
ATOM 1315 O O . GLY A 1 164 ? -16.154 4.189 15.859 1.00 97.06 164 GLY A O 1
ATOM 1316 N N . GLU A 1 165 ? -14.230 3.434 14.983 1.00 96.56 165 GLU A N 1
ATOM 1317 C CA . GLU A 1 165 ? -14.748 3.093 13.648 1.00 96.56 165 GLU A CA 1
ATOM 1318 C C . GLU A 1 165 ? -15.188 1.617 13.535 1.00 96.56 165 GLU A C 1
ATOM 1320 O O . GLU A 1 165 ? -15.577 1.168 12.454 1.00 96.56 165 GLU A O 1
ATOM 1325 N N . ASN A 1 166 ? -15.146 0.857 14.641 1.00 96.44 166 ASN A N 1
ATOM 1326 C CA . ASN A 1 166 ? -15.448 -0.579 14.712 1.00 96.44 166 ASN A CA 1
ATOM 1327 C C . ASN A 1 166 ? -14.646 -1.431 13.709 1.00 96.44 166 ASN A C 1
ATOM 1329 O O . ASN A 1 166 ? -15.164 -2.396 13.146 1.00 96.44 166 ASN A O 1
ATOM 1333 N N . LEU A 1 167 ? -13.388 -1.061 13.457 1.00 97.81 167 LEU A N 1
ATOM 1334 C CA . LEU A 1 167 ? -12.491 -1.789 12.563 1.00 97.81 167 LEU A CA 1
ATOM 1335 C C . LEU A 1 167 ? -11.555 -2.694 13.379 1.00 97.81 167 LEU A C 1
ATOM 1337 O O . LEU A 1 167 ? -10.957 -2.244 14.359 1.00 97.81 167 LEU A O 1
ATOM 1341 N N . GLU A 1 168 ? -11.400 -3.961 12.978 1.00 98.25 168 GLU A N 1
ATOM 1342 C CA . GLU A 1 168 ? -10.428 -4.860 13.614 1.00 98.25 168 GLU A CA 1
ATOM 1343 C C . GLU A 1 168 ? -9.012 -4.296 13.472 1.00 98.25 168 GLU A C 1
ATOM 1345 O O . GLU A 1 168 ? -8.684 -3.646 12.480 1.00 98.25 168 GLU A O 1
ATOM 1350 N N . TRP A 1 169 ? -8.124 -4.567 14.428 1.00 98.50 169 TRP A N 1
ATOM 1351 C CA . TRP A 1 169 ? -6.733 -4.146 14.301 1.00 98.50 169 TRP A CA 1
ATOM 1352 C C . TRP A 1 169 ? -5.755 -5.124 14.927 1.00 98.50 169 TRP A C 1
ATOM 1354 O O . TRP A 1 169 ? -6.069 -5.842 15.875 1.00 98.50 169 TRP A O 1
ATOM 1364 N N . ARG A 1 170 ? -4.527 -5.131 14.402 1.00 98.12 170 ARG A N 1
ATOM 1365 C CA . ARG A 1 170 ? -3.410 -5.855 15.014 1.00 98.12 170 ARG A CA 1
ATOM 1366 C C . ARG A 1 170 ? -2.096 -5.100 14.883 1.00 98.12 170 ARG A C 1
ATOM 1368 O O . ARG A 1 170 ? -1.903 -4.268 13.996 1.00 98.12 170 ARG A O 1
ATOM 1375 N N . LYS A 1 171 ? -1.182 -5.430 15.789 1.00 98.12 171 LYS A N 1
ATOM 1376 C CA . LYS A 1 171 ? 0.197 -4.941 15.792 1.00 98.12 171 LYS A CA 1
ATOM 1377 C C . LYS A 1 171 ? 1.016 -5.743 14.790 1.00 98.12 171 LYS A C 1
ATOM 1379 O O . LYS A 1 171 ? 0.864 -6.963 14.731 1.00 98.12 171 LYS A O 1
ATOM 1384 N N . VAL A 1 172 ? 1.893 -5.060 14.066 1.00 96.44 172 VAL A N 1
ATOM 1385 C CA . VAL A 1 172 ? 2.896 -5.654 13.176 1.00 96.44 172 VAL A CA 1
ATOM 1386 C C . VAL A 1 172 ? 4.265 -5.028 13.387 1.00 96.44 172 VAL A C 1
ATOM 1388 O O . VAL A 1 172 ? 4.375 -3.885 13.886 1.00 96.44 172 VAL A O 1
#

Radius of gyration: 16.13 Å; Cα contacts (8 Å, |Δi|>4): 274; chains: 1; bounding box: 35×33×43 Å

Mean predicted aligned error: 3.88 Å

Organism: NCBI:txid717931